Protein AF-A0A2S8JMK8-F1 (afdb_monomer)

Radius of gyration: 27.22 Å; Cα contacts (8 Å, |Δi|>4): 117; chains: 1; bounding box: 57×26×77 Å

Structure (mmCIF, N/CA/C/O backbone):
data_AF-A0A2S8JMK8-F1
#
_entry.id   AF-A0A2S8JMK8-F1
#
loop_
_atom_site.group_PDB
_atom_site.id
_atom_site.type_symbol
_atom_site.label_atom_id
_atom_site.label_alt_id
_atom_site.label_comp_id
_atom_site.label_asym_id
_atom_site.label_entity_id
_atom_site.label_seq_id
_atom_site.pdbx_PDB_ins_code
_atom_site.Cartn_x
_atom_site.Cartn_y
_atom_site.Cartn_z
_atom_site.occupancy
_atom_site.B_iso_or_equiv
_atom_site.auth_seq_id
_atom_site.auth_comp_id
_atom_site.auth_asym_id
_atom_site.auth_atom_id
_atom_site.pdbx_PDB_model_num
ATOM 1 N N . MET A 1 1 ? 4.806 18.380 1.320 1.00 48.47 1 MET A N 1
ATOM 2 C CA . MET A 1 1 ? 5.003 17.267 0.369 1.00 48.47 1 MET A CA 1
ATOM 3 C C . MET A 1 1 ? 3.803 17.262 -0.551 1.00 48.47 1 MET A C 1
ATOM 5 O O . MET A 1 1 ? 2.703 17.434 -0.046 1.00 48.47 1 MET A O 1
ATOM 9 N N . SER A 1 2 ? 4.003 17.182 -1.864 1.00 60.53 2 SER A N 1
ATOM 10 C CA . SER A 1 2 ? 2.895 16.974 -2.799 1.00 60.53 2 SER A CA 1
ATOM 11 C C . SER A 1 2 ? 2.339 15.569 -2.600 1.00 60.53 2 SER A C 1
ATOM 13 O O . SER A 1 2 ? 3.114 14.619 -2.489 1.00 60.53 2 SER A O 1
ATOM 15 N N . GLU A 1 3 ? 1.022 15.447 -2.544 1.00 84.75 3 GLU A N 1
ATOM 16 C CA . GLU A 1 3 ? 0.349 14.156 -2.479 1.00 84.75 3 GLU A CA 1
ATOM 17 C C . GLU A 1 3 ? 0.630 13.369 -3.767 1.00 84.75 3 GLU A C 1
ATOM 19 O O . GLU A 1 3 ? 0.509 13.900 -4.875 1.00 84.75 3 GLU A O 1
ATOM 24 N N . ILE A 1 4 ? 1.086 12.123 -3.632 1.00 89.69 4 ILE A N 1
ATOM 25 C CA . ILE A 1 4 ? 1.351 11.261 -4.785 1.00 89.69 4 ILE A CA 1
ATOM 26 C C . ILE A 1 4 ? 0.003 10.809 -5.344 1.00 89.69 4 ILE A C 1
ATOM 28 O O . ILE A 1 4 ? -0.777 10.163 -4.649 1.00 89.69 4 ILE A O 1
ATOM 32 N N . ASN A 1 5 ? -0.258 11.095 -6.620 1.00 94.88 5 ASN A N 1
ATOM 33 C CA . ASN A 1 5 ? -1.421 10.546 -7.306 1.00 94.88 5 ASN A CA 1
ATOM 34 C C . ASN A 1 5 ? -1.142 9.088 -7.713 1.00 94.88 5 ASN A C 1
ATOM 36 O O . ASN A 1 5 ? -0.636 8.818 -8.803 1.00 94.88 5 ASN A O 1
ATOM 40 N N . TYR A 1 6 ? -1.468 8.155 -6.816 1.00 95.00 6 TYR A N 1
ATOM 41 C CA . TYR A 1 6 ? -1.242 6.720 -7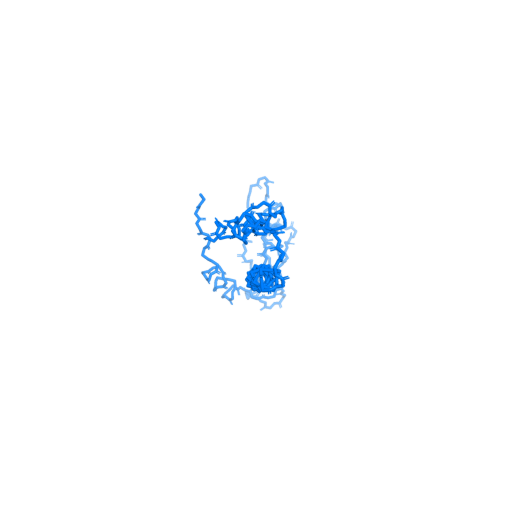.014 1.00 95.00 6 TYR A CA 1
ATOM 42 C C . TYR A 1 6 ? -1.973 6.164 -8.240 1.00 95.00 6 TYR A C 1
ATOM 44 O O . TYR A 1 6 ? -1.414 5.330 -8.945 1.00 95.00 6 TYR A O 1
ATOM 52 N N . GLN A 1 7 ? -3.171 6.669 -8.555 1.00 95.56 7 GLN A N 1
ATOM 53 C CA . GLN A 1 7 ? -3.920 6.210 -9.727 1.00 95.56 7 GLN A CA 1
ATOM 54 C C . GLN A 1 7 ? -3.263 6.657 -11.034 1.00 95.56 7 GLN A C 1
ATOM 56 O O . GLN A 1 7 ? -3.183 5.886 -11.987 1.00 95.56 7 GLN A O 1
ATOM 61 N N . ALA A 1 8 ? -2.753 7.889 -11.082 1.00 96.69 8 ALA A N 1
ATOM 62 C CA . ALA A 1 8 ? -1.980 8.359 -12.226 1.00 96.69 8 ALA A CA 1
ATOM 63 C C . ALA A 1 8 ? -0.682 7.558 -12.395 1.00 96.69 8 ALA A C 1
ATOM 65 O O . ALA A 1 8 ? -0.326 7.216 -13.521 1.00 96.69 8 ALA A O 1
ATOM 66 N N . LEU A 1 9 ? -0.006 7.218 -11.291 1.00 96.88 9 LEU A N 1
ATOM 67 C CA . LEU A 1 9 ? 1.196 6.385 -11.326 1.00 96.88 9 LEU A CA 1
ATOM 68 C C . LEU A 1 9 ? 0.893 4.957 -11.804 1.00 96.88 9 LEU A C 1
ATOM 70 O O . LEU A 1 9 ? 1.624 4.441 -12.646 1.00 96.88 9 LEU A O 1
ATOM 74 N N . ARG A 1 10 ? -0.209 4.354 -11.338 1.00 98.06 10 ARG A N 1
ATOM 75 C CA . ARG A 1 10 ? -0.681 3.040 -11.801 1.00 98.06 10 ARG A CA 1
ATOM 76 C C . ARG A 1 10 ? -0.929 3.043 -13.306 1.00 98.06 10 ARG A C 1
ATOM 78 O O . ARG A 1 10 ? -0.350 2.227 -14.014 1.00 98.06 10 ARG A O 1
ATOM 85 N N . MET A 1 11 ? -1.698 4.015 -13.804 1.00 98.12 11 MET A N 1
ATOM 86 C CA . MET A 1 11 ? -1.957 4.152 -15.242 1.00 98.12 11 MET A CA 1
ATOM 87 C C . MET A 1 11 ? -0.668 4.363 -16.046 1.00 98.12 11 MET A C 1
ATOM 89 O O . MET A 1 11 ? -0.550 3.856 -17.158 1.00 98.12 11 MET A O 1
ATOM 93 N N . ALA A 1 12 ? 0.301 5.116 -15.520 1.00 97.75 12 ALA A N 1
ATOM 94 C CA . ALA A 1 12 ? 1.584 5.305 -16.193 1.00 97.75 12 ALA A CA 1
ATOM 95 C C . ALA A 1 12 ? 2.373 3.989 -16.296 1.00 97.75 12 ALA A C 1
ATOM 97 O O . ALA A 1 12 ? 2.933 3.708 -17.352 1.00 97.75 12 ALA A O 1
ATOM 98 N N . ALA A 1 13 ? 2.379 3.176 -15.236 1.00 97.56 13 ALA A N 1
ATOM 99 C CA . ALA A 1 13 ? 3.030 1.870 -15.240 1.00 97.56 13 ALA A CA 1
ATOM 100 C C . ALA A 1 13 ? 2.312 0.869 -16.170 1.00 97.56 13 ALA A C 1
ATOM 102 O O . ALA A 1 13 ? 2.963 0.227 -16.985 1.00 97.56 13 ALA A O 1
ATOM 103 N N . GLU A 1 14 ? 0.979 0.792 -16.141 1.00 97.88 14 GLU A N 1
ATOM 104 C CA . GLU A 1 14 ? 0.195 -0.097 -17.021 1.00 97.88 14 GLU A CA 1
ATOM 105 C C . GLU A 1 14 ? 0.392 0.194 -18.519 1.00 97.88 14 GLU A C 1
ATOM 107 O O . GLU A 1 14 ? 0.324 -0.718 -19.340 1.00 97.88 14 GLU A O 1
ATOM 112 N N . ASN A 1 15 ? 0.638 1.458 -18.881 1.00 97.56 15 ASN A N 1
ATOM 113 C CA . ASN A 1 15 ? 0.846 1.879 -20.270 1.00 97.56 15 ASN A CA 1
ATOM 114 C C . ASN A 1 15 ? 2.318 1.867 -20.713 1.00 97.56 15 ASN A C 1
ATOM 116 O O . ASN A 1 15 ? 2.603 2.107 -21.889 1.00 97.56 15 ASN A O 1
ATOM 120 N N . ALA A 1 16 ? 3.259 1.646 -19.795 1.00 97.31 16 ALA A N 1
ATOM 121 C CA . ALA A 1 16 ? 4.675 1.563 -20.124 1.00 97.31 16 ALA A CA 1
ATOM 122 C C . ALA A 1 16 ? 5.013 0.222 -20.800 1.00 97.31 16 ALA A C 1
ATOM 124 O O . ALA A 1 16 ? 4.206 -0.707 -20.826 1.00 97.31 16 ALA A O 1
ATOM 125 N N . THR A 1 17 ? 6.221 0.111 -21.362 1.00 96.81 17 THR A N 1
ATOM 126 C CA . THR A 1 17 ? 6.706 -1.154 -21.933 1.00 96.81 17 THR A CA 1
ATOM 127 C C . THR A 1 17 ? 6.645 -2.252 -20.864 1.00 96.81 17 THR A C 1
ATOM 129 O O . THR A 1 17 ? 7.325 -2.110 -19.846 1.00 96.81 17 THR A O 1
ATOM 132 N N . PRO A 1 18 ? 5.866 -3.331 -21.068 1.00 93.19 18 PRO A N 1
ATOM 133 C CA . PRO A 1 18 ? 5.762 -4.411 -20.091 1.00 93.19 18 PRO A CA 1
ATOM 134 C C . PRO A 1 18 ? 7.065 -5.222 -20.030 1.00 93.19 18 PRO A C 1
ATOM 136 O O . PRO A 1 18 ? 7.981 -4.987 -20.815 1.00 93.19 18 PRO A O 1
ATOM 139 N N . GLY A 1 19 ? 7.124 -6.213 -19.140 1.00 87.81 19 GLY A N 1
ATOM 140 C CA . GLY A 1 19 ? 8.284 -7.102 -19.002 1.00 87.81 19 GLY A CA 1
ATOM 141 C C . GLY A 1 19 ? 9.395 -6.524 -18.128 1.00 87.81 19 GLY A C 1
ATOM 142 O O . GLY A 1 19 ? 9.285 -5.401 -17.635 1.00 87.81 19 GLY A O 1
ATOM 143 N N . GLU A 1 20 ? 10.442 -7.322 -17.917 1.00 92.06 20 GLU A N 1
ATOM 144 C CA . GLU A 1 20 ? 11.571 -6.933 -17.073 1.00 92.06 20 GLU A CA 1
ATOM 145 C C . GLU A 1 20 ? 12.438 -5.910 -17.807 1.00 92.06 20 GLU A C 1
ATOM 147 O O . GLU A 1 20 ? 12.695 -6.016 -19.015 1.00 92.06 20 GLU A O 1
ATOM 152 N N . TRP A 1 21 ? 12.871 -4.880 -17.083 1.00 96.25 21 TRP A N 1
ATOM 153 C CA . TRP A 1 21 ? 13.803 -3.898 -17.621 1.00 96.25 21 TRP A CA 1
ATOM 154 C C . TRP A 1 21 ? 15.214 -4.178 -17.115 1.00 96.25 21 TRP A C 1
ATOM 156 O O . TRP A 1 21 ? 15.447 -4.461 -15.945 1.00 96.25 21 TRP A O 1
ATOM 166 N N . CYS A 1 22 ? 16.191 -4.044 -18.005 1.00 94.56 22 CYS A N 1
ATOM 167 C CA . CYS A 1 22 ? 17.597 -4.283 -17.720 1.00 94.56 22 CYS A CA 1
ATOM 168 C C . CYS A 1 22 ? 18.435 -3.046 -18.043 1.00 94.56 22 CYS A C 1
ATOM 170 O O . CYS A 1 22 ? 18.205 -2.334 -19.022 1.00 94.56 22 CYS A O 1
ATOM 172 N N . ALA A 1 23 ? 19.464 -2.810 -17.234 1.00 94.69 23 ALA A N 1
ATOM 173 C CA . ALA A 1 23 ? 20.512 -1.860 -17.576 1.00 94.69 23 ALA A CA 1
ATOM 174 C C . ALA A 1 23 ? 21.486 -2.513 -18.564 1.00 94.69 23 ALA A C 1
ATOM 176 O O . ALA A 1 23 ? 22.020 -3.584 -18.280 1.00 94.69 23 ALA A O 1
ATOM 177 N N . ASP A 1 24 ? 21.750 -1.854 -19.690 1.00 89.94 24 ASP A N 1
ATOM 178 C CA . ASP A 1 24 ? 22.752 -2.314 -20.653 1.00 89.94 24 ASP A CA 1
ATOM 179 C C . ASP A 1 24 ? 24.196 -2.090 -20.146 1.00 89.94 24 ASP A C 1
ATOM 181 O O . ASP A 1 24 ? 24.423 -1.501 -19.083 1.00 89.94 24 ASP A O 1
ATOM 185 N N . ASP A 1 25 ? 25.202 -2.489 -20.926 1.00 81.75 25 ASP A N 1
ATOM 186 C CA . ASP A 1 25 ? 26.612 -2.186 -20.623 1.00 81.75 25 ASP A CA 1
ATOM 187 C C . ASP A 1 25 ? 27.042 -0.764 -21.033 1.00 81.75 25 ASP A C 1
ATOM 189 O O . ASP A 1 25 ? 28.052 -0.260 -20.543 1.00 81.75 25 ASP A O 1
ATOM 193 N N . TYR A 1 26 ? 26.261 -0.081 -21.873 1.00 78.69 26 TYR A N 1
ATOM 194 C CA . TYR A 1 26 ? 26.541 1.271 -22.360 1.00 78.69 26 TYR A CA 1
ATOM 195 C C . TYR A 1 26 ? 25.868 2.339 -21.488 1.00 78.69 26 TYR A C 1
ATOM 197 O O . TYR A 1 26 ? 26.325 2.614 -20.375 1.00 78.69 26 TYR A O 1
ATOM 205 N N . TYR A 1 27 ? 24.783 2.950 -21.961 1.00 73.50 27 TYR A N 1
ATOM 206 C CA . TYR A 1 27 ? 24.138 4.100 -21.320 1.00 73.50 27 TYR A CA 1
ATOM 207 C C . TYR A 1 27 ? 22.615 3.958 -21.227 1.00 73.50 27 TYR A C 1
ATOM 209 O O . TYR A 1 27 ? 21.944 4.903 -20.825 1.00 73.50 27 TYR A O 1
ATOM 217 N N . GLY A 1 28 ? 22.056 2.807 -21.587 1.00 90.81 28 GLY A N 1
ATOM 218 C CA . GLY A 1 28 ? 20.628 2.614 -21.774 1.00 90.81 28 GLY A CA 1
ATOM 219 C C . GLY A 1 28 ? 19.953 1.683 -20.771 1.00 90.81 28 GLY A C 1
ATOM 220 O O . GLY A 1 28 ? 20.572 0.848 -20.109 1.00 90.81 28 GLY A O 1
ATOM 221 N N . VAL A 1 29 ? 18.637 1.832 -20.700 1.00 96.19 29 VAL A N 1
ATOM 222 C CA . VAL A 1 29 ? 17.706 0.844 -20.154 1.00 96.19 29 VAL A CA 1
ATOM 223 C C . VAL A 1 29 ? 17.015 0.178 -21.334 1.00 96.19 29 VAL A C 1
ATOM 225 O O . VAL A 1 29 ? 16.551 0.864 -22.247 1.00 96.19 29 VAL A O 1
ATOM 228 N N . ILE A 1 30 ? 16.964 -1.145 -21.324 1.00 95.12 30 ILE A N 1
ATOM 229 C CA . ILE A 1 30 ? 16.313 -1.979 -22.337 1.00 95.12 30 ILE A CA 1
ATOM 230 C C . ILE A 1 30 ? 15.261 -2.860 -21.671 1.00 95.12 30 ILE A C 1
ATOM 232 O O . ILE A 1 30 ? 15.308 -3.063 -20.463 1.00 95.12 30 ILE A O 1
ATOM 236 N N . ALA A 1 31 ? 14.318 -3.368 -22.456 1.00 94.69 31 ALA A N 1
ATOM 237 C CA . ALA A 1 31 ? 13.372 -4.391 -22.021 1.00 94.69 31 ALA A CA 1
ATOM 238 C C . ALA A 1 31 ? 13.793 -5.749 -22.595 1.00 94.69 31 ALA A C 1
ATOM 240 O O . ALA A 1 31 ? 14.732 -5.824 -23.397 1.00 94.69 31 ALA A O 1
ATOM 241 N N . ASP A 1 32 ? 13.061 -6.797 -22.228 1.00 91.69 32 ASP A N 1
ATOM 242 C CA . ASP A 1 32 ? 13.187 -8.114 -22.848 1.00 91.69 32 ASP A CA 1
ATOM 243 C C . ASP A 1 32 ? 13.154 -8.058 -24.384 1.00 91.69 32 ASP A C 1
ATOM 245 O O . ASP A 1 32 ? 12.495 -7.219 -25.011 1.00 91.69 32 ASP A O 1
ATOM 249 N N . ALA A 1 33 ? 13.864 -9.000 -25.008 1.00 87.88 33 ALA A N 1
ATOM 250 C CA . ALA A 1 33 ? 13.971 -9.077 -26.458 1.00 87.88 33 ALA A CA 1
ATOM 251 C C . ALA A 1 33 ? 12.587 -9.163 -27.127 1.00 87.88 33 ALA A C 1
ATOM 253 O O . ALA A 1 33 ? 11.753 -10.001 -26.787 1.00 87.88 33 ALA A O 1
ATOM 254 N N . GLY A 1 34 ? 12.366 -8.312 -28.127 1.00 88.88 34 GLY A N 1
ATOM 255 C CA . GLY A 1 34 ? 11.100 -8.181 -28.849 1.00 88.88 34 GLY A CA 1
ATOM 256 C C . GLY A 1 34 ? 10.162 -7.110 -28.286 1.00 88.88 34 GLY A C 1
ATOM 257 O O . GLY A 1 34 ? 9.223 -6.721 -28.982 1.00 88.88 34 GLY A O 1
ATOM 258 N N . LEU A 1 35 ? 10.422 -6.579 -27.089 1.00 92.94 35 LEU A N 1
ATOM 259 C CA . LEU A 1 35 ? 9.651 -5.479 -26.508 1.00 92.94 35 LEU A CA 1
ATOM 260 C C . LEU A 1 35 ? 10.201 -4.119 -26.946 1.00 92.94 35 LEU A C 1
ATOM 262 O O . LEU A 1 35 ? 11.353 -4.002 -27.360 1.00 92.94 35 LEU A O 1
ATOM 266 N N . ASN A 1 36 ? 9.351 -3.086 -26.918 1.00 94.25 36 ASN A N 1
ATOM 267 C CA . ASN A 1 36 ? 9.677 -1.726 -27.381 1.00 94.25 36 ASN A CA 1
ATOM 268 C C . ASN A 1 36 ? 10.343 -1.682 -28.778 1.00 94.25 36 ASN A C 1
ATOM 270 O O . ASN A 1 36 ? 11.195 -0.837 -29.044 1.00 94.25 36 ASN A O 1
ATOM 274 N N . ALA A 1 37 ? 10.026 -2.647 -29.651 1.00 94.19 37 ALA A N 1
ATOM 275 C CA . ALA A 1 37 ? 10.703 -2.859 -30.934 1.00 94.19 37 ALA A CA 1
ATOM 276 C C . ALA A 1 37 ? 12.251 -2.904 -30.839 1.00 94.19 37 ALA A C 1
ATOM 278 O O . ALA A 1 37 ? 12.945 -2.517 -31.778 1.00 94.19 37 ALA A O 1
ATOM 279 N N . ASN A 1 38 ? 12.787 -3.398 -29.715 1.00 90.19 38 ASN A N 1
ATOM 280 C CA . ASN A 1 38 ? 14.213 -3.451 -29.368 1.00 90.19 38 ASN A CA 1
ATOM 281 C C . ASN A 1 38 ? 14.916 -2.084 -29.280 1.00 90.19 38 ASN A C 1
ATOM 283 O O . ASN A 1 38 ? 16.143 -2.014 -29.366 1.00 90.19 38 ASN A O 1
ATOM 287 N N . TYR A 1 39 ? 14.168 -0.993 -29.101 1.00 92.75 39 TYR A N 1
ATOM 288 C CA . TYR A 1 39 ? 14.745 0.312 -28.793 1.00 92.75 39 TYR A CA 1
ATOM 289 C C . TYR A 1 39 ? 15.020 0.460 -27.296 1.00 92.75 39 TYR A C 1
ATOM 291 O O . TYR A 1 39 ? 14.339 -0.130 -26.452 1.00 92.75 39 TYR A O 1
ATOM 299 N N . TYR A 1 40 ? 15.988 1.316 -26.963 1.00 94.12 40 TYR A N 1
ATOM 300 C CA . TYR A 1 40 ? 16.193 1.761 -25.588 1.00 94.12 40 TYR A CA 1
ATOM 301 C C . TYR A 1 40 ? 14.915 2.393 -25.032 1.00 94.12 40 TYR A C 1
ATOM 303 O O . TYR A 1 40 ? 14.296 3.238 -25.678 1.00 94.12 40 TYR A O 1
ATOM 311 N N . ILE A 1 41 ? 14.551 2.002 -23.814 1.00 95.75 41 ILE A N 1
ATOM 312 C CA . ILE A 1 41 ? 13.477 2.623 -23.035 1.00 95.75 41 ILE A CA 1
ATOM 313 C C . ILE A 1 41 ? 13.909 4.016 -22.580 1.00 95.75 41 ILE A C 1
ATOM 315 O O . ILE A 1 41 ? 13.156 4.981 -22.676 1.00 95.75 41 ILE A O 1
ATOM 319 N N . ALA A 1 42 ? 15.143 4.119 -22.092 1.00 95.50 42 ALA A N 1
ATOM 320 C CA . ALA A 1 42 ? 15.733 5.363 -21.631 1.00 95.50 42 ALA A CA 1
ATOM 321 C C . ALA A 1 42 ? 17.241 5.354 -21.880 1.00 95.50 42 ALA A C 1
ATOM 323 O O . ALA A 1 42 ? 17.871 4.299 -21.858 1.00 95.50 42 ALA A O 1
ATOM 324 N N . SER A 1 43 ? 17.823 6.538 -22.068 1.00 94.50 43 SER A N 1
ATOM 325 C CA . SER A 1 43 ? 19.272 6.747 -22.066 1.00 94.50 43 SER A CA 1
ATOM 326 C C . SER A 1 43 ? 19.640 7.640 -20.888 1.00 94.50 43 SER A C 1
ATOM 328 O O . SER A 1 43 ? 19.039 8.694 -20.685 1.00 94.50 43 SER A O 1
ATOM 330 N N . CYS A 1 44 ? 20.651 7.243 -20.128 1.00 94.19 44 CYS A N 1
ATOM 331 C CA . CYS A 1 44 ? 21.196 7.994 -19.010 1.00 94.19 44 CYS A CA 1
ATOM 332 C C . CYS A 1 44 ? 22.577 8.539 -19.377 1.00 94.19 44 CYS A C 1
ATOM 334 O O . CYS A 1 44 ? 23.452 7.801 -19.819 1.00 94.19 44 CYS A O 1
ATOM 336 N N . SER A 1 45 ? 22.797 9.826 -19.128 1.00 92.62 45 SER A N 1
ATOM 337 C CA . SER A 1 45 ? 24.061 10.514 -19.412 1.00 92.62 45 SER A CA 1
ATOM 338 C C . SER A 1 45 ? 24.631 11.148 -18.142 1.00 92.62 45 SER A C 1
ATOM 340 O O . SER A 1 45 ? 23.930 11.288 -17.141 1.00 92.62 45 SER A O 1
ATOM 342 N N . GLY A 1 46 ? 25.903 11.550 -18.184 1.00 93.75 46 GLY A N 1
ATOM 343 C CA . GLY A 1 46 ? 26.593 12.174 -17.048 1.00 93.75 46 GLY A CA 1
ATOM 344 C C . GLY A 1 46 ? 27.334 11.174 -16.149 1.00 93.75 46 GLY A C 1
ATOM 345 O O . GLY A 1 46 ? 27.357 9.979 -16.450 1.00 93.75 46 GLY A O 1
ATOM 346 N N . PRO A 1 47 ? 27.978 11.646 -15.066 1.00 94.56 47 PRO A N 1
ATOM 347 C CA . PRO A 1 47 ? 28.841 10.814 -14.221 1.00 94.56 47 PRO A CA 1
ATOM 348 C C . PRO A 1 47 ? 28.084 9.666 -13.537 1.00 94.56 47 PRO A C 1
ATOM 350 O O . PRO A 1 47 ? 28.615 8.564 -13.426 1.00 94.56 47 PRO A O 1
ATOM 353 N N . ASP A 1 48 ? 26.818 9.887 -13.180 1.00 95.25 48 ASP A N 1
ATOM 354 C CA . ASP A 1 48 ? 25.994 8.916 -12.449 1.00 95.25 48 ASP A CA 1
ATOM 355 C C . ASP A 1 48 ? 25.158 8.004 -13.360 1.00 95.25 48 ASP A C 1
ATOM 357 O O . ASP A 1 48 ? 24.283 7.279 -12.883 1.00 95.25 48 ASP A O 1
ATOM 361 N N . ASN A 1 49 ? 25.416 8.002 -14.677 1.00 93.88 49 ASN A N 1
ATOM 362 C CA . ASN A 1 49 ? 24.606 7.262 -15.655 1.00 93.88 49 ASN A CA 1
ATOM 363 C C . ASN A 1 49 ? 24.377 5.795 -15.259 1.00 93.88 49 ASN A C 1
ATOM 365 O O . ASN A 1 49 ? 23.267 5.285 -15.394 1.00 93.88 49 ASN A O 1
ATOM 369 N N . ARG A 1 50 ? 25.407 5.144 -14.702 1.00 93.38 50 ARG A N 1
ATOM 370 C CA . ARG A 1 50 ? 25.371 3.736 -14.310 1.00 93.38 50 ARG A CA 1
ATOM 371 C C . ARG A 1 50 ? 24.412 3.498 -13.150 1.00 93.38 50 ARG A C 1
ATOM 373 O O . ARG A 1 50 ? 23.732 2.477 -13.138 1.00 93.38 50 ARG A O 1
ATOM 380 N N . ALA A 1 51 ? 24.377 4.406 -12.178 1.00 94.75 51 ALA A N 1
ATOM 381 C CA . ALA A 1 51 ? 23.456 4.320 -11.051 1.00 94.75 51 ALA A CA 1
ATOM 382 C C . ALA A 1 51 ? 22.021 4.608 -11.510 1.00 94.75 51 ALA A C 1
ATOM 384 O O . ALA A 1 51 ? 21.118 3.831 -11.214 1.00 94.75 51 ALA A O 1
ATOM 385 N N . ASN A 1 52 ? 21.834 5.655 -12.316 1.00 95.62 52 ASN A N 1
ATOM 386 C CA . ASN A 1 52 ? 20.516 6.075 -12.786 1.00 95.62 52 ASN A CA 1
ATOM 387 C C . ASN A 1 52 ? 19.836 5.006 -13.649 1.00 95.62 52 ASN A C 1
ATOM 389 O O . ASN A 1 52 ? 18.676 4.684 -13.410 1.00 95.62 52 ASN A O 1
ATOM 393 N N . LYS A 1 53 ? 20.553 4.386 -14.595 1.00 95.56 53 LYS A N 1
ATOM 394 C CA . LYS A 1 53 ? 19.966 3.329 -15.435 1.00 95.56 53 LYS A CA 1
ATOM 395 C C . LYS A 1 53 ? 19.604 2.074 -14.640 1.00 95.56 53 LYS A C 1
ATOM 397 O O . LYS A 1 53 ? 18.586 1.453 -14.909 1.00 95.56 53 LYS A O 1
ATOM 402 N N . ARG A 1 54 ? 20.397 1.730 -13.617 1.00 95.38 54 ARG A N 1
ATOM 403 C CA . ARG A 1 54 ? 20.085 0.622 -12.700 1.00 95.38 54 ARG A CA 1
ATOM 404 C C . ARG A 1 54 ? 18.858 0.917 -11.852 1.00 95.38 54 ARG A C 1
ATOM 406 O O . ARG A 1 54 ? 18.053 0.024 -11.648 1.00 95.38 54 ARG A O 1
ATOM 413 N N . PHE A 1 55 ? 18.721 2.153 -11.378 1.00 96.75 55 PHE A N 1
ATOM 414 C CA . PHE A 1 55 ? 17.533 2.575 -10.647 1.00 96.75 55 PHE A CA 1
ATOM 415 C C . PHE A 1 55 ? 16.281 2.493 -11.523 1.00 96.75 55 PHE A C 1
ATOM 417 O O . PHE A 1 55 ? 15.300 1.906 -11.096 1.00 96.75 55 PHE A O 1
ATOM 424 N N . ILE A 1 56 ? 16.327 3.017 -12.753 1.00 96.31 56 ILE A N 1
ATOM 425 C CA . ILE A 1 56 ? 15.187 2.958 -13.683 1.00 96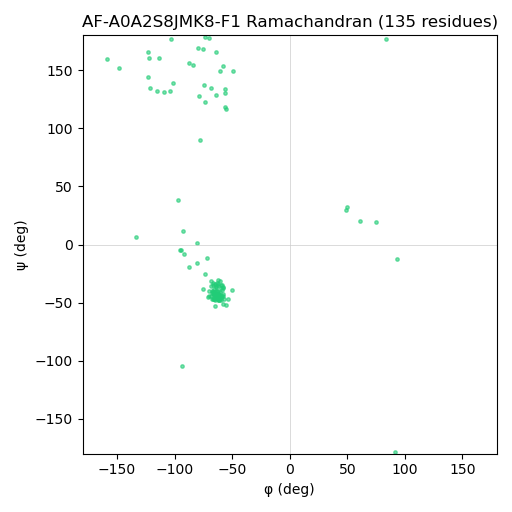.31 56 ILE A CA 1
ATOM 426 C C . ILE A 1 56 ? 14.827 1.507 -14.020 1.00 96.31 56 ILE A C 1
ATOM 428 O O . ILE A 1 56 ? 13.652 1.171 -14.018 1.00 96.31 56 ILE A O 1
ATOM 432 N N . ALA A 1 57 ? 15.823 0.650 -14.271 1.00 96.12 57 ALA A N 1
ATOM 433 C CA . ALA A 1 57 ? 15.599 -0.775 -14.511 1.00 96.12 57 ALA A CA 1
ATOM 434 C C . ALA A 1 57 ? 14.976 -1.482 -13.293 1.00 96.12 57 ALA A C 1
ATOM 436 O O . ALA A 1 57 ? 14.074 -2.287 -13.449 1.00 96.12 57 ALA A O 1
ATOM 437 N N . ALA A 1 58 ? 15.412 -1.153 -12.074 1.00 96.38 58 ALA A N 1
ATOM 438 C CA . ALA A 1 58 ? 14.831 -1.712 -10.852 1.00 96.38 58 ALA A CA 1
ATOM 439 C C . ALA A 1 58 ? 13.442 -1.140 -10.519 1.00 96.38 58 ALA A C 1
ATOM 441 O O . ALA A 1 58 ? 12.666 -1.784 -9.826 1.00 96.38 58 ALA A O 1
ATOM 442 N N . ALA A 1 59 ? 13.135 0.076 -10.973 1.00 96.81 59 ALA A N 1
ATOM 443 C CA . ALA A 1 59 ? 11.834 0.726 -10.835 1.00 96.81 59 ALA A CA 1
ATOM 444 C C . ALA A 1 59 ? 10.986 0.541 -12.104 1.00 96.81 59 ALA A C 1
ATOM 446 O O . ALA A 1 59 ? 10.304 1.470 -12.546 1.00 96.81 59 ALA A O 1
ATOM 447 N N . ASP A 1 60 ? 11.069 -0.645 -12.707 1.00 96.81 60 ASP A N 1
ATOM 448 C CA . ASP A 1 60 ? 10.297 -0.989 -13.892 1.00 96.81 60 ASP A CA 1
ATOM 449 C C . ASP A 1 60 ? 8.780 -1.009 -13.608 1.00 96.81 60 ASP A C 1
ATOM 451 O O . ASP A 1 60 ? 8.341 -0.987 -12.449 1.00 96.81 60 ASP A O 1
ATOM 455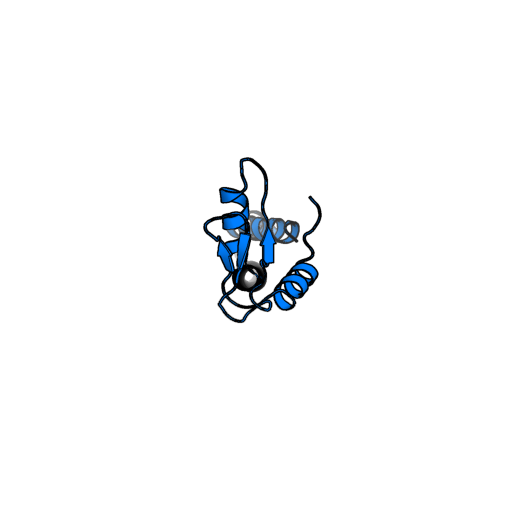 N N . PRO A 1 61 ? 7.937 -1.025 -14.654 1.00 97.56 61 PRO A N 1
ATOM 456 C CA . PRO A 1 61 ? 6.492 -0.984 -14.483 1.00 97.56 61 PRO A CA 1
ATOM 457 C C . PRO A 1 61 ? 5.944 -2.128 -13.629 1.00 97.56 61 PRO A C 1
ATOM 459 O O . PRO A 1 61 ? 5.034 -1.903 -12.833 1.00 97.56 61 PRO A O 1
ATOM 462 N N . ALA A 1 62 ? 6.508 -3.333 -13.749 1.00 96.00 62 ALA A N 1
ATOM 463 C CA . ALA A 1 62 ? 6.091 -4.485 -12.955 1.00 96.00 62 ALA A CA 1
ATOM 464 C C . ALA A 1 62 ? 6.358 -4.261 -11.458 1.00 96.00 62 ALA A C 1
ATOM 466 O O . ALA A 1 62 ? 5.478 -4.491 -10.627 1.00 96.00 62 ALA A O 1
ATOM 467 N N . THR A 1 63 ? 7.536 -3.740 -11.117 1.00 97.06 63 THR A N 1
ATOM 468 C CA . THR A 1 63 ? 7.923 -3.413 -9.742 1.00 97.06 63 THR A CA 1
ATOM 469 C C . THR A 1 63 ? 7.062 -2.289 -9.177 1.00 97.06 63 THR A C 1
ATOM 471 O O . THR A 1 63 ? 6.584 -2.385 -8.047 1.00 97.06 63 THR A O 1
ATOM 474 N N . VAL A 1 64 ? 6.805 -1.235 -9.958 1.00 97.19 64 VAL A N 1
ATOM 475 C CA . VAL A 1 64 ? 5.931 -0.130 -9.534 1.00 97.19 64 VAL A CA 1
ATOM 476 C C . VAL A 1 64 ? 4.511 -0.626 -9.259 1.00 97.19 64 VAL A C 1
ATOM 478 O O . VAL A 1 64 ? 3.937 -0.268 -8.232 1.00 97.19 64 VAL A O 1
ATOM 481 N N . LEU A 1 65 ? 3.949 -1.474 -10.125 1.00 97.56 65 LEU A N 1
ATOM 482 C CA . LEU A 1 65 ? 2.619 -2.053 -9.913 1.00 97.56 65 LEU A CA 1
ATOM 483 C C . LEU A 1 65 ? 2.574 -2.941 -8.666 1.00 97.56 65 LEU A C 1
ATOM 485 O O . LEU A 1 65 ? 1.660 -2.790 -7.861 1.00 97.56 65 LEU A O 1
ATOM 489 N N . ALA A 1 66 ? 3.587 -3.783 -8.450 1.00 97.44 66 ALA A N 1
ATOM 490 C CA . ALA A 1 66 ? 3.677 -4.617 -7.253 1.00 97.44 66 ALA A CA 1
ATOM 491 C C . ALA A 1 66 ? 3.733 -3.782 -5.960 1.00 97.44 66 ALA A C 1
ATOM 493 O O . ALA A 1 66 ? 3.058 -4.108 -4.984 1.00 97.44 66 ALA A O 1
ATOM 494 N N . LEU A 1 67 ? 4.481 -2.672 -5.957 1.00 97.44 67 LEU A N 1
ATOM 495 C CA . LEU A 1 67 ? 4.532 -1.749 -4.818 1.00 97.44 67 LEU A CA 1
ATOM 496 C C . LEU A 1 67 ? 3.186 -1.057 -4.566 1.00 97.44 67 LEU A C 1
ATOM 498 O O . LEU A 1 67 ? 2.805 -0.846 -3.413 1.00 97.44 67 LEU A O 1
ATOM 502 N N . LEU A 1 68 ? 2.457 -0.697 -5.625 1.00 97.56 68 LEU A N 1
ATOM 503 C CA . LEU A 1 68 ? 1.120 -0.113 -5.501 1.00 97.56 68 LEU A CA 1
ATOM 504 C C . LEU A 1 68 ? 0.109 -1.132 -4.961 1.00 97.56 68 LEU A C 1
ATOM 506 O O . LEU A 1 68 ? -0.673 -0.790 -4.074 1.00 97.56 68 LEU A O 1
ATOM 510 N N . ASP A 1 69 ? 0.168 -2.380 -5.427 1.00 97.94 69 ASP A N 1
ATOM 511 C CA . ASP A 1 69 ? -0.664 -3.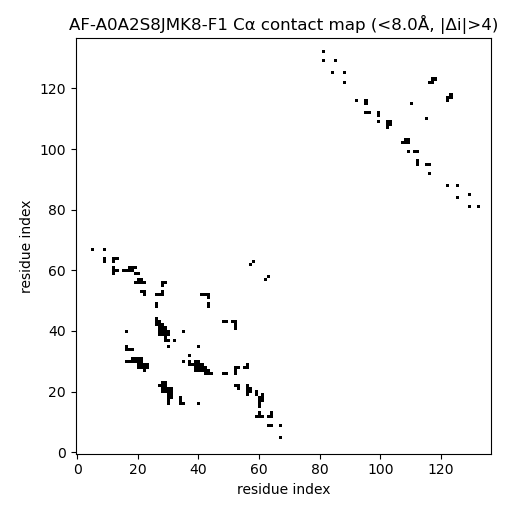477 -4.924 1.00 97.94 69 ASP A CA 1
ATOM 512 C C . ASP A 1 69 ? -0.372 -3.764 -3.441 1.00 97.94 69 ASP A C 1
ATOM 514 O O . ASP A 1 69 ? -1.298 -3.887 -2.635 1.00 97.94 69 ASP A O 1
ATOM 518 N N . GLU A 1 70 ? 0.907 -3.811 -3.048 1.00 98.12 70 GLU A N 1
ATOM 519 C CA . GLU A 1 70 ? 1.306 -3.972 -1.646 1.00 98.12 70 GLU A CA 1
ATOM 520 C C . GLU A 1 70 ? 0.784 -2.815 -0.786 1.00 98.12 70 GLU A C 1
ATOM 522 O O . GLU A 1 70 ? 0.206 -3.045 0.279 1.00 98.12 70 GLU A O 1
ATOM 527 N N . ARG A 1 71 ? 0.920 -1.571 -1.261 1.00 96.31 71 ARG A N 1
ATOM 528 C CA . ARG A 1 71 ? 0.403 -0.382 -0.572 1.00 96.31 71 ARG A CA 1
ATOM 529 C C . ARG A 1 71 ? -1.108 -0.465 -0.387 1.00 96.31 71 ARG A C 1
ATOM 531 O O . ARG A 1 71 ? -1.591 -0.214 0.714 1.00 96.31 71 ARG A O 1
ATOM 538 N N . GLU A 1 72 ? -1.865 -0.800 -1.429 1.00 95.62 72 GLU A N 1
ATOM 539 C CA . GLU A 1 72 ? -3.326 -0.941 -1.351 1.00 95.62 72 GLU A CA 1
ATOM 540 C C . GLU A 1 72 ? -3.737 -2.044 -0.364 1.00 95.62 72 GLU A C 1
ATOM 542 O O . GLU A 1 72 ? -4.625 -1.831 0.468 1.00 95.62 72 GLU A O 1
ATOM 547 N N . ALA A 1 73 ? -3.048 -3.189 -0.384 1.00 96.81 73 ALA A N 1
ATOM 548 C CA . ALA A 1 73 ? -3.275 -4.278 0.561 1.00 96.81 73 ALA A CA 1
ATOM 549 C C . ALA A 1 73 ? -2.971 -3.862 2.012 1.00 96.81 73 ALA A C 1
ATOM 551 O O . ALA A 1 73 ? -3.763 -4.145 2.917 1.00 96.81 73 ALA A O 1
ATOM 552 N N . GLN A 1 74 ? -1.864 -3.150 2.244 1.00 95.31 74 GLN A N 1
ATOM 553 C CA . GLN A 1 74 ? -1.507 -2.609 3.557 1.00 95.31 74 GLN A CA 1
ATOM 554 C C . GLN A 1 74 ? -2.527 -1.566 4.035 1.00 95.31 74 GLN A C 1
ATOM 556 O O . GLN A 1 74 ? -2.967 -1.634 5.182 1.00 95.31 74 GLN A O 1
ATOM 561 N N . SER A 1 75 ? -2.970 -0.648 3.167 1.00 93.31 75 SER A N 1
ATOM 562 C CA . SER A 1 75 ? -4.017 0.332 3.495 1.00 93.31 75 SER A CA 1
ATOM 563 C C . SER A 1 75 ? -5.330 -0.347 3.878 1.00 93.31 75 SER A C 1
ATOM 565 O O . SER A 1 75 ? -5.919 -0.015 4.906 1.00 93.31 75 SER A O 1
ATOM 567 N N . LYS A 1 76 ? -5.756 -1.362 3.115 1.00 95.31 76 LYS A N 1
ATOM 568 C CA . LYS A 1 76 ? -6.939 -2.160 3.453 1.00 95.31 76 LYS A CA 1
ATOM 569 C C . LYS A 1 76 ? -6.783 -2.845 4.811 1.00 95.31 76 LYS A C 1
ATOM 571 O O . LYS A 1 76 ? -7.695 -2.798 5.633 1.00 95.31 76 LYS A O 1
ATOM 576 N N . ARG A 1 77 ? -5.616 -3.438 5.079 1.00 96.38 77 ARG A N 1
ATOM 577 C CA . ARG A 1 77 ? -5.341 -4.099 6.358 1.00 96.38 77 ARG A CA 1
ATOM 578 C C . ARG A 1 77 ? -5.371 -3.124 7.537 1.00 96.38 77 ARG A C 1
ATOM 580 O O . ARG A 1 77 ? -5.886 -3.476 8.596 1.00 96.38 77 ARG A O 1
ATOM 587 N N . ILE A 1 78 ? -4.842 -1.913 7.366 1.00 94.00 78 ILE A N 1
ATOM 588 C CA . ILE A 1 78 ? -4.901 -0.854 8.383 1.00 94.00 78 ILE A CA 1
ATOM 589 C C . ILE A 1 78 ? -6.355 -0.464 8.664 1.00 94.00 78 ILE A C 1
ATOM 591 O O . ILE A 1 78 ? -6.730 -0.361 9.833 1.00 94.00 78 ILE A O 1
ATOM 595 N N . ALA A 1 79 ? -7.186 -0.310 7.630 1.00 92.00 79 ALA A N 1
ATOM 596 C CA . ALA A 1 79 ? -8.606 -0.001 7.793 1.00 92.00 79 ALA A CA 1
ATOM 597 C C . ALA A 1 79 ? -9.352 -1.108 8.563 1.00 92.00 79 ALA A C 1
ATOM 599 O O . ALA A 1 79 ? -10.049 -0.817 9.534 1.00 92.00 79 ALA A O 1
ATOM 600 N N . GLU A 1 80 ? -9.137 -2.379 8.206 1.00 96.31 80 GLU A N 1
ATOM 601 C CA . GLU A 1 80 ? -9.716 -3.532 8.914 1.00 96.31 80 GLU A CA 1
ATOM 602 C C . GLU A 1 80 ? -9.300 -3.582 10.392 1.00 96.31 80 GLU A C 1
ATOM 604 O O . GLU A 1 80 ? -10.128 -3.815 11.271 1.00 96.31 80 GLU A O 1
ATOM 609 N N . LEU A 1 81 ? -8.016 -3.353 10.687 1.00 95.69 81 LEU A N 1
ATOM 610 C CA . LEU A 1 81 ? -7.512 -3.338 12.062 1.00 95.69 81 LEU A CA 1
ATOM 611 C C . LEU A 1 81 ? -8.049 -2.147 12.863 1.00 95.69 81 LEU A C 1
ATOM 613 O O . LEU A 1 81 ? -8.321 -2.287 14.054 1.00 95.69 81 LEU A O 1
ATOM 617 N N . THR A 1 82 ? -8.226 -0.996 12.217 1.00 94.94 82 THR A N 1
ATOM 618 C CA . THR A 1 82 ? -8.803 0.212 12.825 1.00 94.94 82 THR A CA 1
ATOM 619 C C . THR A 1 82 ? -10.270 -0.011 13.194 1.00 94.94 82 THR A C 1
ATOM 621 O O . THR A 1 82 ? -10.684 0.328 14.306 1.00 94.94 82 THR A O 1
ATOM 624 N N . ASP A 1 83 ? -11.046 -0.636 12.306 1.00 95.44 83 ASP A N 1
ATOM 625 C CA . ASP A 1 83 ? -12.441 -0.998 12.570 1.00 95.44 83 ASP A CA 1
ATOM 626 C C . ASP A 1 83 ? -12.545 -2.046 13.689 1.00 95.44 83 ASP A C 1
ATOM 628 O O . ASP A 1 83 ? -13.250 -1.837 14.678 1.00 95.44 83 ASP A O 1
ATOM 632 N N . ALA A 1 84 ? -11.747 -3.117 13.619 1.00 96.88 84 ALA A N 1
ATOM 633 C CA . ALA A 1 84 ? -11.706 -4.140 14.663 1.00 96.88 84 ALA A CA 1
ATOM 634 C C . ALA A 1 84 ? -11.334 -3.552 16.036 1.00 96.88 84 ALA A C 1
ATOM 636 O O . ALA A 1 84 ? -11.982 -3.854 17.041 1.00 96.88 84 ALA A O 1
ATOM 637 N N . LEU A 1 85 ? -10.329 -2.671 16.094 1.00 96.25 85 LEU A N 1
ATOM 638 C CA . LEU A 1 85 ? -9.939 -1.986 17.326 1.00 96.25 85 LEU A CA 1
ATOM 639 C C . LEU A 1 85 ? -11.073 -1.103 17.863 1.00 96.25 85 LEU A C 1
ATOM 641 O O . LEU A 1 85 ? -11.370 -1.141 19.056 1.00 96.25 85 LEU A O 1
ATOM 645 N N . THR A 1 86 ? -11.746 -0.358 16.986 1.00 96.19 86 THR A N 1
ATOM 646 C CA . THR A 1 86 ? -12.896 0.480 17.351 1.00 96.19 86 THR A CA 1
ATOM 647 C C . THR A 1 86 ? -14.028 -0.358 17.948 1.00 96.19 86 THR A C 1
ATOM 649 O O . THR A 1 86 ? -14.559 -0.018 19.010 1.00 96.19 86 THR A O 1
ATOM 652 N N . GLN A 1 87 ? -14.364 -1.488 17.321 1.00 97.25 87 GLN A N 1
ATOM 653 C CA . GLN A 1 87 ? -15.384 -2.412 17.818 1.00 97.25 8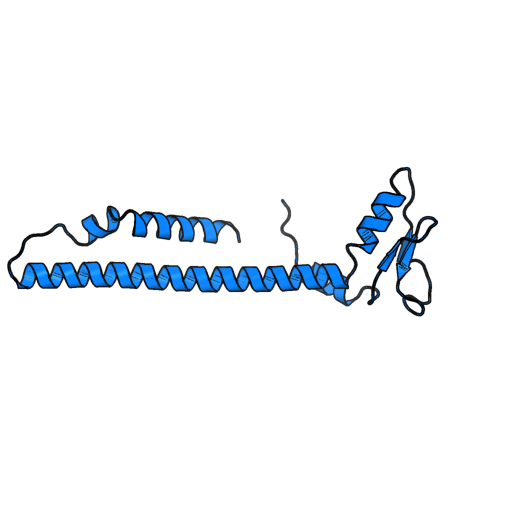7 GLN A CA 1
ATOM 654 C C . GLN A 1 87 ? -15.002 -3.004 19.180 1.00 97.25 87 GLN A C 1
ATOM 656 O O . GLN A 1 87 ? -15.829 -3.002 20.094 1.00 97.25 87 GLN A O 1
ATOM 661 N N . MET A 1 88 ? -13.750 -3.440 19.359 1.00 97.19 88 MET A N 1
ATOM 662 C CA . MET A 1 88 ? -13.275 -3.984 20.636 1.00 97.19 88 MET A CA 1
ATOM 663 C C . MET A 1 88 ? -13.326 -2.956 21.771 1.00 97.19 88 MET A C 1
ATOM 665 O O . MET A 1 88 ? -13.799 -3.283 22.859 1.00 97.19 88 MET A O 1
ATOM 669 N N . ILE A 1 89 ? -12.894 -1.711 21.536 1.00 96.56 89 ILE A N 1
ATOM 670 C CA . ILE A 1 89 ? -12.969 -0.646 22.552 1.00 96.56 89 ILE A CA 1
ATOM 671 C C . ILE A 1 89 ? -14.428 -0.373 22.930 1.00 96.56 89 ILE A C 1
ATOM 673 O O . ILE A 1 89 ? -14.749 -0.243 24.111 1.00 96.56 89 ILE A O 1
ATOM 677 N N . ASN A 1 90 ? -15.324 -0.288 21.944 1.00 96.56 90 ASN A N 1
ATOM 678 C CA . ASN A 1 90 ? -16.740 -0.026 22.196 1.00 96.56 90 ASN A CA 1
ATOM 679 C C . ASN A 1 90 ? -17.405 -1.174 22.965 1.00 96.56 90 ASN A C 1
ATOM 681 O O . ASN A 1 90 ? -18.164 -0.923 23.906 1.00 96.56 90 ASN A O 1
ATOM 685 N N . ALA A 1 91 ? -17.079 -2.422 22.624 1.00 97.62 91 ALA A N 1
ATOM 686 C CA . ALA A 1 91 ? -17.520 -3.593 23.371 1.00 97.62 91 ALA A CA 1
ATOM 687 C C . ALA A 1 91 ? -16.997 -3.556 24.814 1.00 97.62 91 ALA A C 1
ATOM 689 O O . ALA A 1 91 ? -17.772 -3.736 25.750 1.00 97.62 91 ALA A O 1
ATOM 690 N N . HIS A 1 92 ? -15.717 -3.229 25.015 1.00 96.56 92 HIS A N 1
ATOM 691 C CA . HIS A 1 92 ? -15.129 -3.132 26.349 1.00 96.56 92 HIS A CA 1
ATOM 692 C C . HIS A 1 92 ? -15.812 -2.059 27.208 1.00 96.56 92 HIS A C 1
ATOM 694 O O . HIS A 1 92 ? -16.251 -2.350 28.320 1.00 96.56 92 HIS A O 1
ATOM 700 N N . LYS A 1 93 ? -16.012 -0.853 26.658 1.00 97.44 93 LYS A N 1
ATOM 701 C CA . LYS A 1 93 ? -16.764 0.231 27.314 1.00 97.44 93 LYS A CA 1
ATOM 702 C C . LYS A 1 93 ? -18.198 -0.180 27.660 1.00 97.44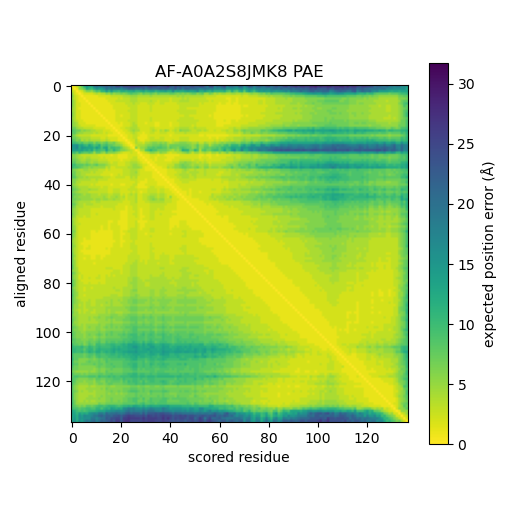 93 LYS A C 1
ATOM 704 O O . LYS A 1 93 ? -18.719 0.230 28.693 1.00 97.44 93 LYS A O 1
ATOM 709 N N . THR A 1 94 ? -18.849 -0.970 26.806 1.00 97.88 94 THR A N 1
ATOM 710 C CA . THR A 1 94 ? -20.205 -1.487 27.058 1.00 97.88 94 THR A CA 1
ATOM 711 C C . THR A 1 94 ? -20.204 -2.473 28.221 1.00 97.88 94 THR A C 1
ATOM 713 O O . THR A 1 94 ? -20.986 -2.309 29.151 1.00 97.88 94 THR A O 1
ATOM 716 N N . THR A 1 95 ? -19.268 -3.424 28.237 1.00 97.44 95 THR A N 1
ATOM 717 C CA . THR A 1 95 ? -19.108 -4.373 29.347 1.00 97.44 95 THR A CA 1
ATOM 718 C C . THR A 1 95 ? -18.840 -3.664 30.673 1.00 97.44 95 THR A C 1
ATOM 720 O O . THR A 1 95 ? -19.400 -4.061 31.690 1.00 97.44 95 THR A O 1
ATOM 723 N N . MET A 1 96 ? -18.036 -2.593 30.678 1.00 96.69 96 MET A N 1
ATOM 724 C CA . MET A 1 96 ? -17.802 -1.787 31.885 1.00 96.69 96 MET A CA 1
ATOM 725 C C . MET A 1 96 ? -19.090 -1.133 32.400 1.00 96.69 96 MET A C 1
ATOM 727 O O . MET A 1 96 ? -19.358 -1.183 33.598 1.00 96.69 96 MET A O 1
ATOM 731 N N . ARG A 1 97 ? -19.919 -0.576 31.505 1.00 97.69 97 ARG A N 1
ATOM 732 C CA . ARG A 1 97 ? -21.223 0.005 31.873 1.00 97.69 97 ARG A CA 1
ATOM 733 C C . ARG A 1 97 ? -22.192 -1.040 32.418 1.00 97.69 97 ARG A C 1
ATOM 735 O O . ARG A 1 97 ? -22.767 -0.827 33.476 1.00 97.69 97 ARG A O 1
ATOM 742 N N . SER A 1 98 ? -22.311 -2.193 31.763 1.00 97.38 98 SER A N 1
ATOM 743 C CA . SER A 1 98 ? -23.160 -3.284 32.259 1.00 97.38 98 SER A CA 1
ATOM 744 C C . SER A 1 98 ? -22.651 -3.866 33.583 1.00 97.38 98 SER A C 1
ATOM 746 O O . SER A 1 98 ? -23.442 -4.270 34.431 1.00 97.38 98 SER A O 1
ATOM 748 N N . GLY A 1 99 ? -21.330 -3.909 33.783 1.00 97.00 99 GLY A N 1
ATOM 749 C CA . GLY A 1 99 ? -20.725 -4.286 35.060 1.00 97.00 99 GLY A CA 1
ATOM 750 C C . GLY A 1 99 ? -21.114 -3.322 36.180 1.00 97.00 99 GLY A C 1
ATOM 751 O O . GLY A 1 99 ? -21.563 -3.772 37.231 1.00 97.00 99 GLY A O 1
ATOM 752 N N . TYR A 1 100 ? -21.012 -2.015 35.921 1.00 97.56 100 TYR A N 1
ATOM 753 C CA . TYR A 1 100 ? -21.473 -0.965 36.830 1.00 97.56 100 TYR A CA 1
ATOM 754 C C . TYR A 1 100 ? -22.957 -1.138 37.195 1.00 97.56 100 TYR A C 1
ATOM 756 O O . TYR A 1 100 ? -23.279 -1.234 38.377 1.00 97.56 100 TYR A O 1
ATOM 764 N N . GLU A 1 101 ? -23.850 -1.279 36.207 1.00 97.38 101 GLU A N 1
ATOM 765 C CA . GLU A 1 101 ? -25.294 -1.470 36.435 1.00 97.38 101 GLU A CA 1
ATOM 766 C C . GLU A 1 101 ? -25.572 -2.651 37.378 1.00 97.38 101 GLU A C 1
ATOM 768 O O . GLU A 1 101 ? -26.286 -2.502 38.370 1.00 97.38 101 GLU A O 1
ATOM 773 N N . ARG A 1 102 ? -24.929 -3.802 37.141 1.00 97.81 102 ARG A N 1
ATOM 774 C CA . ARG A 1 102 ? -25.088 -4.996 37.988 1.00 97.81 102 ARG A CA 1
ATOM 775 C C . ARG A 1 102 ? -24.581 -4.800 39.415 1.00 97.81 102 ARG A C 1
ATOM 777 O O . ARG A 1 102 ? -25.159 -5.372 40.338 1.00 97.81 102 ARG A O 1
ATOM 784 N N . ILE A 1 103 ? -23.493 -4.053 39.609 1.00 97.75 103 ILE A N 1
ATOM 785 C CA . ILE A 1 103 ? -22.953 -3.771 40.948 1.00 97.75 103 ILE A CA 1
ATOM 786 C C . ILE A 1 103 ? -23.957 -2.925 41.731 1.00 97.75 103 ILE A C 1
ATOM 788 O O . ILE A 1 103 ? -24.291 -3.276 42.863 1.00 97.75 103 ILE A O 1
ATOM 792 N N . ILE A 1 104 ? -24.485 -1.872 41.103 1.00 97.50 104 ILE A N 1
ATOM 793 C CA . ILE A 1 104 ? -25.488 -0.992 41.708 1.00 97.50 104 ILE A CA 1
ATOM 794 C C . ILE A 1 104 ? -26.780 -1.759 42.027 1.00 97.50 104 ILE A C 1
ATOM 796 O O . ILE A 1 104 ? -27.310 -1.626 43.129 1.00 97.50 104 ILE A O 1
ATOM 800 N N . GLU A 1 105 ? -27.259 -2.624 41.125 1.00 97.44 105 GLU A N 1
ATOM 801 C CA . GLU A 1 105 ? -28.431 -3.487 41.364 1.00 97.44 105 GLU A CA 1
ATOM 802 C C . GLU A 1 105 ? -28.256 -4.421 42.573 1.00 97.44 105 GLU A C 1
ATOM 804 O O . GLU A 1 105 ? -29.213 -4.685 43.301 1.00 97.44 105 GLU A O 1
ATOM 809 N N . CYS A 1 106 ? -27.035 -4.904 42.818 1.00 97.56 106 CYS A N 1
ATOM 810 C CA . CYS A 1 106 ? -26.712 -5.740 43.977 1.00 97.56 106 CYS A CA 1
ATOM 811 C C . CYS A 1 106 ? -26.501 -4.936 45.276 1.00 97.56 106 CYS A C 1
ATOM 813 O O . CYS A 1 106 ? -26.182 -5.532 46.306 1.00 97.56 106 CYS A O 1
ATOM 815 N N . GLY A 1 107 ? -26.649 -3.606 45.243 1.00 97.50 107 GLY A N 1
ATOM 816 C CA . GLY A 1 107 ? -26.388 -2.716 46.378 1.00 97.50 107 GLY A CA 1
ATOM 817 C C . GLY A 1 107 ? -24.901 -2.491 46.671 1.00 97.50 107 GLY A C 1
ATOM 818 O O . GLY A 1 107 ? -24.554 -2.115 47.790 1.00 97.50 107 GLY A O 1
ATOM 819 N N . GLY A 1 108 ? -24.022 -2.763 45.703 1.00 97.25 108 GLY A N 1
ATOM 820 C CA . GLY A 1 108 ? -22.598 -2.452 45.792 1.00 97.25 108 GLY A CA 1
ATOM 821 C C . GLY A 1 108 ? -22.296 -0.982 45.492 1.00 97.25 108 GLY A C 1
ATOM 822 O 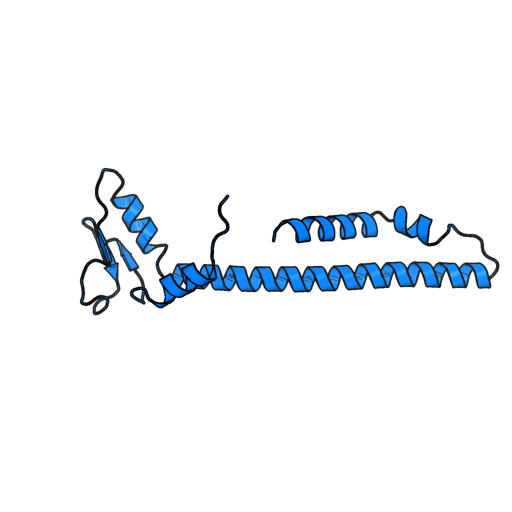O . GLY A 1 108 ? -23.144 -0.249 44.988 1.00 97.25 108 GLY A O 1
ATOM 823 N N . ASP A 1 109 ? -21.060 -0.578 45.781 1.00 95.62 109 ASP A N 1
ATOM 824 C CA . ASP A 1 109 ? -20.527 0.753 45.485 1.00 95.62 109 ASP A CA 1
ATOM 825 C C . ASP A 1 109 ? -19.287 0.623 44.590 1.00 95.62 109 ASP A C 1
ATOM 827 O O . ASP A 1 109 ? -18.445 -0.254 44.806 1.00 95.62 109 ASP A O 1
ATOM 831 N N . CYS A 1 110 ? -19.207 1.452 43.553 1.00 94.69 110 CYS A N 1
ATOM 832 C CA . CYS A 1 110 ? -18.086 1.506 42.617 1.00 94.69 110 CYS A CA 1
ATOM 833 C C . CYS A 1 110 ? -18.057 2.857 41.895 1.00 94.69 110 CYS A C 1
ATOM 835 O O . CYS A 1 110 ? -19.075 3.551 41.814 1.00 94.69 110 CYS A O 1
ATOM 837 N N . ASP A 1 111 ? -16.893 3.210 41.345 1.00 96.44 111 ASP A N 1
ATOM 838 C CA . ASP A 1 111 ? -16.733 4.425 40.549 1.00 96.44 111 ASP A CA 1
ATOM 839 C C . ASP A 1 111 ? -17.689 4.443 39.348 1.00 96.44 111 ASP A C 1
ATOM 841 O O . ASP A 1 111 ? -18.094 3.402 38.820 1.00 96.44 111 ASP A O 1
ATOM 845 N N . SER A 1 112 ? -18.042 5.644 38.880 1.00 96.50 112 SER A N 1
ATOM 846 C CA . SER A 1 112 ? -18.893 5.776 37.697 1.00 96.50 112 SER A CA 1
ATOM 847 C C . SER A 1 112 ? -18.224 5.146 36.468 1.00 96.50 112 SER A C 1
ATOM 849 O O . SER A 1 112 ? -16.991 5.169 36.340 1.00 96.50 112 SER A O 1
ATOM 851 N N . PRO A 1 113 ? -19.003 4.608 35.512 1.00 96.38 113 PRO A N 1
ATOM 852 C CA . PRO A 1 113 ? -18.423 3.988 34.330 1.00 96.38 113 PRO A CA 1
ATOM 853 C C . PRO A 1 113 ? -17.618 4.991 33.500 1.00 96.38 113 PRO A C 1
ATOM 855 O O . PRO A 1 113 ? -16.616 4.612 32.900 1.00 96.38 113 PRO A O 1
ATOM 858 N N . GLU A 1 114 ? -17.983 6.275 33.502 1.00 96.00 114 GLU A N 1
ATOM 859 C CA . GLU A 1 114 ? -17.208 7.340 32.859 1.00 96.00 114 GLU A CA 1
ATOM 860 C C . GLU A 1 114 ? -15.822 7.508 33.493 1.00 96.00 114 GLU A C 1
ATOM 862 O O . GLU A 1 114 ? -14.839 7.640 32.760 1.00 96.00 114 GLU A O 1
ATOM 867 N N . MET A 1 115 ? -15.729 7.464 34.827 1.00 96.12 115 MET A N 1
ATOM 868 C CA . MET A 1 115 ? -14.457 7.564 35.544 1.00 96.12 115 MET A CA 1
ATOM 869 C C . MET A 1 115 ? -13.570 6.363 35.213 1.00 96.12 115 MET A C 1
ATOM 871 O O . MET A 1 115 ? -12.470 6.550 34.688 1.00 96.12 115 MET A O 1
ATOM 875 N N . MET A 1 116 ? -14.095 5.142 35.369 1.00 95.75 116 MET A N 1
ATOM 876 C CA . MET A 1 116 ? -13.358 3.913 35.058 1.00 95.75 116 MET A CA 1
ATOM 877 C C . MET A 1 116 ? -12.875 3.872 33.596 1.00 95.75 116 MET A C 1
ATOM 879 O O . MET A 1 116 ? -11.733 3.503 33.322 1.00 95.75 116 MET A O 1
ATOM 883 N N . ILE A 1 117 ? -13.721 4.276 32.639 1.00 96.62 117 ILE A N 1
ATOM 884 C CA . ILE A 1 117 ? -13.360 4.330 31.212 1.00 96.62 117 ILE A CA 1
ATOM 885 C C . ILE A 1 117 ? -12.252 5.359 30.958 1.00 96.62 117 ILE A C 1
ATOM 887 O O . ILE A 1 117 ? -11.335 5.085 30.183 1.00 96.62 117 ILE A O 1
ATOM 891 N N . SER A 1 118 ? -12.332 6.537 31.583 1.00 94.31 118 SER A N 1
ATOM 892 C CA . SER A 1 118 ? -11.347 7.610 31.390 1.00 94.31 118 SER A CA 1
ATOM 893 C C . SER A 1 118 ? -9.970 7.266 31.964 1.00 94.31 118 SER A C 1
ATOM 895 O O . SER A 1 118 ? -8.945 7.672 31.412 1.00 94.31 118 SER A O 1
ATOM 897 N N . GLU A 1 119 ? -9.941 6.483 33.042 1.00 94.81 119 GLU A N 1
ATOM 898 C CA . GLU A 1 119 ? -8.710 6.092 33.722 1.00 94.81 119 GLU A CA 1
ATOM 899 C C . GLU A 1 119 ? -8.080 4.826 33.130 1.00 94.81 119 GLU A C 1
ATOM 901 O O . GLU A 1 119 ? -6.862 4.648 33.254 1.00 94.81 119 GLU A O 1
ATOM 906 N N . SER A 1 120 ? -8.847 4.008 32.392 1.00 96.19 120 SER A N 1
ATOM 907 C CA . SER A 1 120 ? -8.329 2.808 31.722 1.00 96.19 120 SER A CA 1
ATOM 908 C C . SER A 1 120 ? -7.145 3.153 30.801 1.00 96.19 120 SER A C 1
ATOM 910 O O . SER A 1 120 ? -7.289 3.918 29.834 1.00 96.19 120 SER A O 1
ATOM 912 N N . PRO A 1 121 ? -5.940 2.622 31.081 1.00 95.56 121 PRO A N 1
ATOM 913 C CA . PRO A 1 121 ? -4.782 2.840 30.224 1.00 95.56 121 PRO A CA 1
ATOM 914 C C . PRO A 1 121 ? -4.954 2.180 28.849 1.00 95.56 121 PRO A C 1
ATOM 916 O O . PRO A 1 121 ? -4.513 2.748 27.850 1.00 95.56 121 PRO A O 1
ATOM 919 N N . GLU A 1 122 ? -5.644 1.040 28.769 1.00 95.44 122 GLU A N 1
ATOM 920 C CA . GLU A 1 122 ? -5.896 0.312 27.522 1.00 95.44 122 GLU A CA 1
ATOM 921 C C . GLU A 1 122 ? -6.801 1.114 26.585 1.00 95.44 122 GLU A C 1
ATOM 923 O O . GLU A 1 122 ? -6.481 1.277 25.406 1.00 95.44 122 GLU A O 1
ATOM 928 N N . ILE A 1 123 ? -7.899 1.674 27.111 1.00 96.06 123 ILE A N 1
ATOM 929 C CA . ILE A 1 123 ? -8.817 2.509 26.327 1.00 96.06 123 ILE A CA 1
ATOM 930 C C . ILE A 1 123 ? -8.092 3.761 25.828 1.00 96.06 123 ILE A C 1
ATOM 932 O O . ILE A 1 123 ? -8.179 4.084 24.643 1.00 96.06 123 ILE A O 1
ATOM 936 N N . ARG A 1 124 ? -7.321 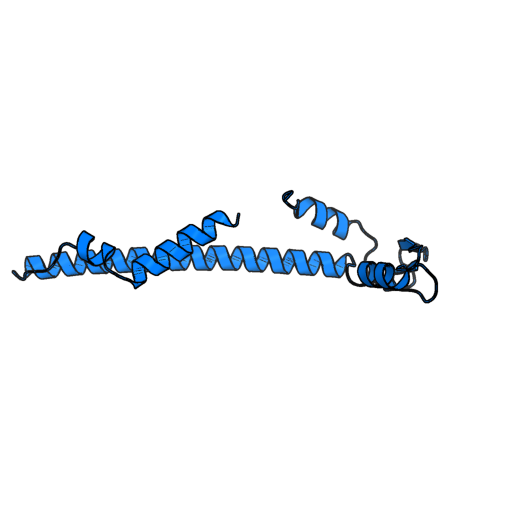4.435 26.691 1.00 95.19 124 ARG A N 1
ATOM 937 C CA . ARG A 1 124 ? -6.554 5.629 26.300 1.00 95.19 124 ARG A CA 1
ATOM 938 C C . ARG A 1 124 ? -5.508 5.331 25.229 1.00 95.19 124 ARG A C 1
ATOM 940 O O . ARG A 1 124 ? -5.365 6.108 24.281 1.00 95.19 124 ARG A O 1
ATOM 947 N N . MET A 1 125 ? -4.782 4.220 25.355 1.00 94.38 125 MET A N 1
ATOM 948 C CA . MET A 1 125 ? -3.796 3.802 24.358 1.00 94.38 125 MET A CA 1
ATOM 949 C C . MET A 1 125 ? -4.471 3.523 23.014 1.00 94.38 125 MET A C 1
ATOM 951 O O . MET A 1 125 ? -4.035 4.033 21.984 1.00 94.38 125 MET A O 1
ATOM 955 N N . ALA A 1 126 ? -5.569 2.774 23.027 1.00 94.94 126 ALA A N 1
ATOM 956 C CA . ALA A 1 126 ? -6.282 2.401 21.820 1.00 94.94 126 ALA A CA 1
ATOM 957 C C . ALA A 1 126 ? -6.923 3.619 21.122 1.00 94.94 126 ALA A C 1
ATOM 959 O O . ALA A 1 126 ? -6.777 3.786 19.913 1.00 94.94 126 ALA A O 1
ATOM 960 N N . GLU A 1 127 ? -7.522 4.550 21.871 1.00 94.06 127 GLU A N 1
ATOM 961 C CA . GLU A 1 127 ? -8.010 5.826 21.326 1.00 94.06 127 GLU A CA 1
ATOM 962 C C . GLU A 1 127 ? -6.889 6.700 20.755 1.00 94.06 127 GLU A C 1
ATOM 964 O O . GLU A 1 127 ? -7.103 7.424 19.780 1.00 94.06 127 GLU A O 1
ATOM 969 N N . THR A 1 128 ? -5.693 6.646 21.345 1.00 94.00 128 THR A N 1
ATOM 970 C CA . THR A 1 128 ? -4.521 7.353 20.817 1.00 94.00 128 THR A CA 1
ATOM 971 C C . THR A 1 128 ? -4.119 6.779 19.463 1.00 94.00 128 THR A C 1
ATOM 973 O O . THR A 1 128 ? -3.956 7.550 18.519 1.00 94.00 128 THR A O 1
ATOM 976 N N . VAL A 1 129 ? -4.045 5.447 19.341 1.00 91.94 129 VAL A N 1
ATOM 977 C CA . VAL A 1 129 ? -3.748 4.756 18.074 1.00 91.94 129 VAL A CA 1
ATOM 978 C C . VAL A 1 129 ? -4.761 5.136 16.991 1.00 91.94 129 VAL A C 1
ATOM 980 O O . VAL A 1 129 ? -4.358 5.529 15.894 1.00 91.94 129 VAL A O 1
ATOM 983 N N . LEU A 1 130 ? -6.060 5.117 17.313 1.00 91.94 130 LEU A N 1
ATOM 984 C CA . LEU A 1 130 ? -7.127 5.511 16.385 1.00 91.94 130 LEU A CA 1
ATOM 985 C C . LEU A 1 130 ? -6.986 6.976 15.936 1.00 91.94 130 LEU A C 1
ATOM 987 O O . LEU A 1 130 ? -7.053 7.271 14.745 1.00 91.94 130 LEU A O 1
ATOM 991 N N . LYS A 1 131 ? -6.708 7.900 16.868 1.00 89.44 131 LYS A N 1
ATOM 992 C CA . LYS A 1 131 ? -6.489 9.325 16.554 1.00 89.44 131 LYS A CA 1
ATOM 993 C C . LYS A 1 131 ? -5.257 9.562 15.683 1.00 89.44 131 LYS A C 1
ATOM 995 O O . LYS A 1 131 ? -5.263 10.491 14.877 1.00 89.44 131 LYS A O 1
ATOM 1000 N N . THR A 1 132 ? -4.189 8.788 15.872 1.00 84.81 132 THR A N 1
ATOM 1001 C CA . THR A 1 132 ? -2.972 8.910 15.057 1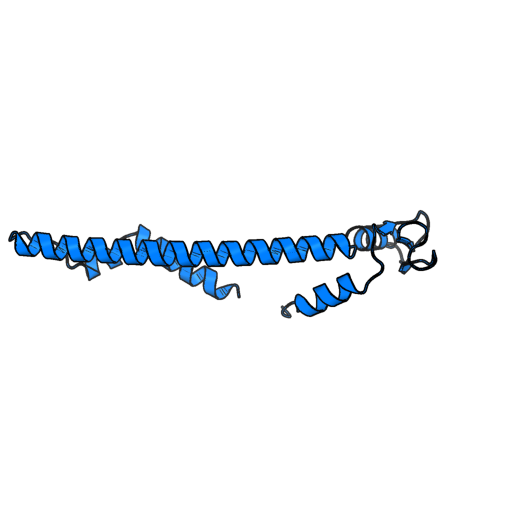.00 84.81 132 THR A CA 1
ATOM 1002 C C . THR A 1 132 ? -3.145 8.311 13.667 1.00 84.81 132 THR A C 1
ATOM 1004 O O . THR A 1 132 ? -2.693 8.929 12.710 1.00 84.81 132 THR A O 1
ATOM 1007 N N . GLY A 1 133 ? -3.851 7.179 13.537 1.00 68.69 133 GLY A N 1
ATOM 1008 C CA . GLY A 1 133 ? -4.093 6.521 12.248 1.00 68.69 133 GLY A CA 1
ATOM 1009 C C . GLY A 1 133 ? -4.887 7.388 11.267 1.00 68.69 133 GLY A C 1
ATOM 1010 O O . GLY A 1 133 ? -4.558 7.426 10.087 1.00 68.69 133 GLY A O 1
ATOM 1011 N N . MET A 1 134 ? -5.846 8.175 11.770 1.00 59.19 134 MET A N 1
ATOM 1012 C CA . MET A 1 134 ? -6.671 9.093 10.966 1.00 59.19 134 MET A CA 1
ATOM 1013 C C . MET A 1 134 ? -5.941 10.340 10.436 1.00 59.19 134 MET A C 1
ATOM 1015 O O . MET A 1 134 ? -6.515 11.074 9.641 1.00 59.19 134 MET A O 1
ATOM 1019 N N . LYS A 1 135 ? -4.720 10.644 10.899 1.00 54.22 135 LYS A N 1
ATOM 1020 C CA . LYS A 1 135 ? -3.946 11.820 10.439 1.00 54.22 135 LYS A CA 1
ATOM 1021 C C . LYS A 1 135 ? -2.960 11.501 9.311 1.00 54.22 135 LYS A C 1
ATOM 1023 O O . LYS A 1 135 ? -2.260 12.400 8.853 1.00 54.22 135 LYS A O 1
ATOM 1028 N N . SER A 1 136 ? -2.848 10.227 8.953 1.00 51.34 136 SER A N 1
ATOM 1029 C CA . SER A 1 136 ? -1.898 9.705 7.962 1.00 51.34 136 SER A CA 1
ATOM 1030 C C . SER A 1 136 ? -2.491 9.573 6.553 1.00 51.34 136 SER A C 1
ATOM 1032 O O . SER A 1 136 ? -1.752 9.212 5.638 1.00 51.34 136 SER A O 1
ATOM 1034 N N . GLU A 1 137 ? -3.787 9.850 6.398 1.00 44.44 137 GLU A N 1
ATOM 1035 C CA . GLU A 1 137 ? -4.506 9.967 5.120 1.00 44.44 137 GLU A CA 1
ATOM 1036 C C . GLU A 1 137 ? -4.703 11.443 4.766 1.00 44.44 137 GLU A C 1
ATOM 1038 O O . GLU A 1 137 ? -4.545 11.767 3.572 1.00 44.44 137 GLU A O 1
#

pLDDT: mean 92.85, std 9.58, range [44.44, 98.12]

Solvent-accessible surface area (backbone atoms only — not comparable to full-atom values): 7814 Å² total; per-residue (Å²): 132,83,81,78,61,60,68,62,52,47,54,53,32,74,71,41,74,72,67,63,40,40,53,56,93,79,46,29,21,33,50,47,91,76,38,73,85,68,44,68,78,44,77,38,72,72,94,58,19,72,59,53,22,44,49,52,21,67,59,20,35,62,51,50,47,52,52,51,52,50,49,53,52,50,51,52,51,51,52,53,51,52,51,53,50,50,51,50,51,52,51,50,56,47,52,48,41,55,50,45,52,54,36,50,74,72,72,51,87,78,77,54,51,69,57,55,54,70,67,33,63,67,53,51,51,52,52,48,52,55,60,54,60,70,70,77,116

Mean predicted aligned error: 5.55 Å

Nearest PDB structures (foldseek):
  4mt8-assembly1_A  TM=4.934E-01  e=6.602E+00  Arabidopsis thaliana
  6rn4-assembly1_F  TM=4.125E-01  e=6.187E+00  Escherichia coli HVH 50 (4-2593475)
  6rn3-assembly1_E  TM=4.095E-01  e=7.518E+00  Escherichia coli HVH 50 (4-2593475)
  4i3m-assembly1_A-2  TM=3.498E-01  e=9.134E+00  Pseudomonas aeruginosa

Foldseek 3Di:
DDDDPLVVLLVVLVPAWDAQWDDDPAFFIFHPPPIPVGDGSDGADDPCSVVVSVVDRCCHSVNSNVVSVVVVVVVVVLVVVLVVLVVVLVVVLVVLQVVVVVCVVVVHDDDDSVVVCVPDPSSVVSVVVNVVSVVVD

Sequence (137 aa):
MSEINYQALRMAAENATPGEWCADDYYGVIADAGLNANYYIASCSGPDNRANKRFIAAADPATVLALLDEREAQSKRIAELTDALTQMINAHKTTMRSGYERIIECGGDCDSPEMMISESPEIRMAETVLKTGMKSE

InterPro domains:
  IPR025153 Ead/Ea22-like protein [PF13935] (2-101)

Organism: Escherichia coli (NCBI:txid562)

Secondary structure (DSSP, 8-state):
-PPP-HHHHHHHHHTS--S-EEE-SSSEEEESTTGGGG--SEE--STTHHHHHHHHHHT-HHHHHHHHHHHHHHHHHHHHHHHHHHHHHHHHHHHHHHHHHHHHHTT-----HHHHHHH-HHHHHHHHHHHHHTT--